Protein AF-A0A964KC75-F1 (afdb_monomer_lite)

Structure (mmCIF, N/CA/C/O backbone):
data_AF-A0A964KC75-F1
#
_entry.id   AF-A0A964KC75-F1
#
loop_
_atom_site.group_PDB
_atom_site.id
_atom_site.type_symbol
_atom_site.label_atom_id
_atom_site.label_alt_id
_atom_site.label_comp_id
_atom_site.label_asym_id
_atom_site.label_entity_id
_atom_site.label_seq_id
_atom_site.pdbx_PDB_ins_code
_atom_site.Cartn_x
_atom_site.Cartn_y
_atom_site.Cartn_z
_atom_sit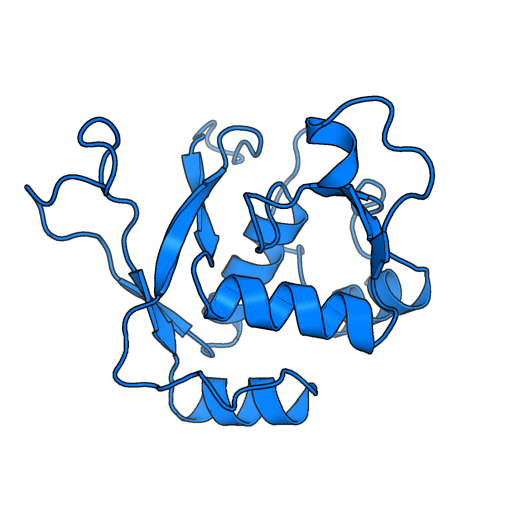e.occupancy
_atom_site.B_iso_or_equiv
_atom_site.auth_seq_id
_atom_site.auth_comp_id
_atom_site.auth_asym_id
_atom_site.auth_atom_id
_atom_site.pdbx_PDB_model_num
ATOM 1 N N . MET A 1 1 ? -3.021 -12.957 14.953 1.00 51.22 1 MET A N 1
ATOM 2 C CA . MET A 1 1 ? -1.797 -12.389 15.566 1.00 51.22 1 MET A CA 1
ATOM 3 C C . MET A 1 1 ? -1.909 -10.875 15.475 1.00 51.22 1 MET A C 1
ATOM 5 O O . MET A 1 1 ? -2.374 -10.399 14.449 1.00 51.22 1 MET A O 1
ATOM 9 N N . ALA A 1 2 ? -1.600 -10.139 16.543 1.00 60.97 2 ALA A N 1
ATOM 10 C CA . ALA A 1 2 ? -1.796 -8.687 16.583 1.00 60.97 2 ALA A CA 1
ATOM 11 C C . ALA A 1 2 ? -0.687 -7.943 15.815 1.00 60.97 2 ALA A C 1
ATOM 13 O O . ALA A 1 2 ? 0.457 -8.395 15.800 1.00 60.97 2 ALA A O 1
ATOM 14 N N . LEU A 1 3 ? -1.025 -6.804 15.196 1.00 73.75 3 LEU A N 1
ATOM 15 C CA . LEU A 1 3 ? -0.033 -5.877 14.638 1.00 73.75 3 LEU A CA 1
ATOM 16 C C . LEU A 1 3 ? 0.963 -5.413 15.714 1.00 73.75 3 LEU A C 1
ATOM 18 O O . LEU A 1 3 ? 0.570 -5.330 16.884 1.00 73.75 3 LEU A O 1
ATOM 22 N N . PRO A 1 4 ? 2.189 -5.003 15.333 1.00 74.44 4 PRO A N 1
ATOM 23 C CA . PRO A 1 4 ? 3.122 -4.386 16.269 1.00 74.44 4 PRO A CA 1
ATOM 24 C C . PRO A 1 4 ? 2.473 -3.225 17.052 1.00 74.44 4 PRO A C 1
ATOM 26 O O . PRO A 1 4 ? 1.631 -2.508 16.494 1.00 74.44 4 PRO A O 1
ATOM 29 N N . PRO A 1 5 ? 2.839 -3.010 18.331 1.00 68.44 5 PRO A N 1
ATOM 30 C CA . PRO A 1 5 ? 2.267 -1.946 19.163 1.00 68.44 5 PRO A CA 1
ATOM 31 C C . PRO A 1 5 ? 2.379 -0.557 18.526 1.00 68.44 5 PRO A C 1
ATOM 33 O O . PRO A 1 5 ? 1.450 0.239 18.636 1.00 68.44 5 PRO A O 1
ATOM 36 N N . ASP A 1 6 ? 3.455 -0.319 17.775 1.00 69.38 6 ASP A N 1
ATOM 37 C CA . ASP A 1 6 ? 3.761 0.978 17.164 1.00 69.38 6 ASP A CA 1
ATOM 38 C C . ASP A 1 6 ? 3.024 1.215 15.833 1.00 69.38 6 ASP A C 1
ATOM 40 O O . ASP A 1 6 ? 3.073 2.307 15.266 1.00 69.38 6 ASP A O 1
ATOM 44 N N . PHE A 1 7 ? 2.270 0.225 15.337 1.00 77.62 7 PHE A N 1
ATOM 45 C CA . PHE A 1 7 ? 1.371 0.381 14.187 1.00 77.62 7 PHE A CA 1
ATOM 46 C C . PHE A 1 7 ? 0.065 1.047 14.637 1.00 77.62 7 PHE A C 1
ATOM 48 O O . PHE A 1 7 ? -1.018 0.458 14.611 1.00 77.62 7 PHE A O 1
ATOM 55 N N . THR A 1 8 ? 0.178 2.290 15.088 1.00 81.06 8 THR A N 1
ATOM 56 C CA . THR A 1 8 ? -0.957 3.130 15.500 1.00 81.06 8 THR A CA 1
ATOM 57 C C . THR A 1 8 ? -1.087 4.358 14.622 1.00 81.06 8 THR A C 1
ATOM 59 O O . THR A 1 8 ? -2.200 4.783 14.329 1.00 81.06 8 THR A O 1
ATOM 62 N N . THR A 1 9 ? 0.026 4.905 14.140 1.00 85.25 9 THR A N 1
ATOM 63 C CA . THR A 1 9 ? 0.036 6.064 13.250 1.00 85.25 9 THR A CA 1
ATOM 64 C C . THR A 1 9 ? 0.949 5.817 12.063 1.00 85.25 9 THR A C 1
ATOM 66 O O . THR A 1 9 ? 1.913 5.055 12.128 1.00 85.25 9 THR A O 1
ATOM 69 N N . PHE A 1 10 ? 0.637 6.457 10.943 1.00 85.88 10 PHE A N 1
ATOM 70 C CA . PHE A 1 10 ? 1.509 6.476 9.784 1.00 85.88 10 PHE A CA 1
ATOM 71 C C . PHE A 1 10 ? 1.394 7.785 9.040 1.00 85.88 10 PHE A C 1
ATOM 73 O O . PHE A 1 10 ? 0.363 8.450 9.022 1.00 85.88 10 PHE A O 1
ATOM 80 N N . ARG A 1 11 ? 2.482 8.139 8.374 1.00 86.62 11 ARG A N 1
ATOM 81 C CA . ARG A 1 11 ? 2.509 9.281 7.474 1.00 86.62 11 ARG A CA 1
ATOM 82 C C . ARG A 1 11 ? 2.045 8.874 6.083 1.00 86.62 11 ARG A C 1
ATOM 84 O O . ARG A 1 11 ? 2.156 7.720 5.674 1.00 86.62 11 ARG A O 1
ATOM 91 N N . THR A 1 12 ? 1.643 9.865 5.314 1.00 86.75 12 THR A N 1
ATOM 92 C CA . THR A 1 12 ? 1.457 9.762 3.874 1.00 86.75 12 THR A CA 1
ATOM 93 C C . THR A 1 12 ? 2.600 10.482 3.169 1.00 86.75 12 THR A C 1
ATOM 95 O O . THR A 1 12 ? 2.981 11.602 3.523 1.00 86.75 12 THR A O 1
ATOM 98 N N . CYS A 1 13 ? 3.183 9.833 2.166 1.00 84.25 13 CYS A N 1
ATOM 99 C CA . CYS A 1 13 ? 4.055 10.503 1.214 1.00 84.25 13 CYS A CA 1
ATOM 100 C C . CYS A 1 13 ? 3.154 11.034 0.098 1.00 84.25 13 CYS A C 1
ATOM 102 O O . CYS A 1 13 ? 2.679 10.288 -0.757 1.00 84.25 13 CYS A O 1
ATOM 104 N N . TYR A 1 14 ? 2.835 12.326 0.156 1.00 84.12 14 TYR A N 1
ATOM 105 C CA . TYR A 1 14 ? 1.772 12.937 -0.648 1.00 84.12 14 TYR A CA 1
ATOM 106 C C . TYR A 1 14 ? 0.404 12.289 -0.387 1.00 84.12 14 TYR A C 1
ATOM 108 O O . TYR A 1 14 ? -0.253 12.630 0.590 1.00 84.12 14 TYR A O 1
ATOM 116 N N . GLN A 1 15 ? -0.018 11.372 -1.257 1.00 87.69 15 GLN A N 1
ATOM 117 C CA . GLN A 1 15 ? -1.349 10.762 -1.259 1.00 87.69 15 GLN A CA 1
ATOM 118 C C . GLN A 1 15 ? -1.343 9.254 -0.985 1.00 87.69 15 GLN A C 1
ATOM 120 O O . GLN A 1 15 ? -2.397 8.639 -1.077 1.00 87.69 15 GLN A O 1
ATOM 125 N N . HIS A 1 16 ? -0.189 8.652 -0.680 1.00 91.31 16 HIS A N 1
ATOM 126 C CA . HIS A 1 16 ? -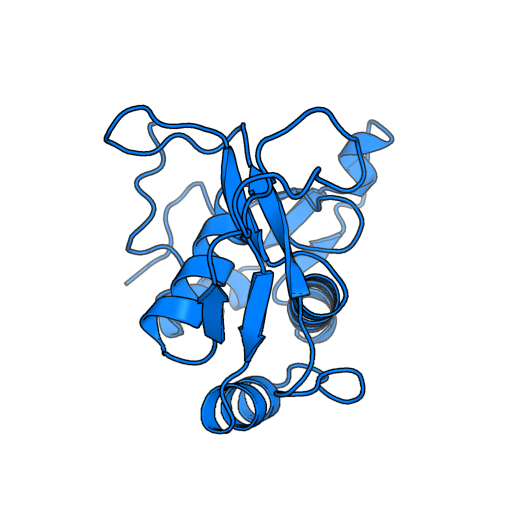0.060 7.212 -0.430 1.00 91.31 16 HIS A CA 1
ATOM 127 C C . HIS A 1 16 ? 0.584 6.918 0.934 1.00 91.31 16 HIS A C 1
ATOM 129 O O . HIS A 1 16 ? 1.314 7.776 1.445 1.00 91.31 16 HIS A O 1
ATOM 135 N N . PRO A 1 17 ? 0.350 5.736 1.542 1.00 92.06 17 PRO A N 1
ATOM 136 C CA . PRO A 1 17 ? 0.905 5.393 2.846 1.00 92.06 17 PRO A CA 1
ATOM 137 C C . PRO A 1 17 ? 2.431 5.301 2.777 1.00 92.06 17 PRO A C 1
ATOM 139 O O . PRO A 1 17 ? 2.987 4.803 1.803 1.00 92.06 17 PRO A O 1
ATOM 142 N N . ALA A 1 18 ? 3.106 5.765 3.821 1.00 90.31 18 ALA A N 1
ATOM 143 C CA . ALA A 1 18 ? 4.550 5.671 3.987 1.00 90.31 18 ALA A CA 1
ATOM 144 C C . ALA A 1 18 ? 4.877 5.295 5.444 1.00 90.31 18 ALA A C 1
ATOM 146 O O . ALA A 1 18 ? 3.990 4.997 6.247 1.00 90.31 18 ALA A O 1
ATOM 147 N N . GLY A 1 19 ? 6.157 5.273 5.795 1.00 87.81 19 GLY A N 1
ATOM 148 C CA . GLY A 1 19 ? 6.649 4.734 7.058 1.00 87.81 19 GLY A CA 1
ATOM 149 C C . GLY A 1 19 ? 6.478 3.216 7.123 1.00 87.81 19 GLY A C 1
ATOM 150 O O . GLY A 1 19 ? 6.321 2.545 6.100 1.00 87.81 19 GLY A O 1
ATOM 151 N N . ALA A 1 20 ? 6.473 2.675 8.342 1.00 87.75 20 ALA A N 1
ATOM 152 C CA . ALA A 1 20 ? 6.359 1.235 8.571 1.00 87.75 20 ALA A CA 1
ATOM 153 C C . ALA A 1 20 ? 5.085 0.637 7.948 1.00 87.75 20 ALA A C 1
ATOM 155 O O . ALA A 1 20 ? 5.154 -0.420 7.328 1.00 87.75 20 ALA A O 1
ATOM 156 N N . ILE A 1 21 ? 3.950 1.342 8.024 1.00 90.62 21 ILE A N 1
ATOM 157 C CA . ILE A 1 21 ? 2.680 0.889 7.435 1.00 90.62 21 ILE A CA 1
ATOM 158 C C . ILE A 1 21 ? 2.736 0.895 5.904 1.00 90.62 21 ILE A C 1
ATOM 160 O O . ILE A 1 21 ? 2.294 -0.067 5.281 1.00 90.62 21 ILE A O 1
ATOM 164 N N . GLY A 1 22 ? 3.307 1.931 5.278 1.00 92.19 22 GLY A N 1
ATOM 165 C CA . GLY A 1 22 ? 3.472 1.955 3.819 1.00 92.19 22 GLY A CA 1
ATOM 166 C C . GLY A 1 22 ? 4.347 0.813 3.310 1.00 92.19 22 GLY A C 1
ATOM 167 O O . GLY A 1 22 ? 3.967 0.108 2.374 1.00 92.19 22 GLY A O 1
ATOM 168 N N . VAL A 1 23 ? 5.478 0.569 3.974 1.00 91.62 23 VAL A N 1
ATOM 169 C CA . VAL A 1 23 ? 6.357 -0.568 3.668 1.00 91.62 23 VAL A CA 1
ATOM 170 C C . VAL A 1 23 ? 5.633 -1.900 3.891 1.00 91.62 23 VAL A C 1
ATOM 172 O O . VAL A 1 23 ? 5.698 -2.780 3.037 1.00 91.62 23 VAL A O 1
ATOM 175 N N . ALA A 1 24 ? 4.906 -2.047 4.999 1.00 92.31 24 ALA A N 1
ATOM 176 C CA . ALA A 1 24 ? 4.173 -3.265 5.328 1.00 92.31 24 ALA A CA 1
ATOM 177 C C . ALA A 1 24 ? 3.069 -3.591 4.313 1.00 92.31 24 ALA A C 1
ATOM 179 O O . ALA A 1 24 ? 2.969 -4.735 3.882 1.00 92.31 24 ALA A O 1
ATOM 180 N N . LEU A 1 25 ? 2.276 -2.599 3.896 1.00 94.88 25 LEU A N 1
ATOM 181 C CA . LEU A 1 25 ? 1.261 -2.774 2.852 1.00 94.88 25 LEU A CA 1
ATOM 182 C C . LEU A 1 25 ? 1.893 -3.166 1.518 1.00 94.88 25 LEU A C 1
ATOM 184 O O . LEU A 1 25 ? 1.369 -4.016 0.811 1.00 94.88 25 LEU A O 1
ATOM 188 N N . SER A 1 26 ? 3.039 -2.574 1.190 1.00 94.50 26 SER A N 1
ATOM 189 C CA . SER A 1 26 ? 3.749 -2.885 -0.053 1.00 94.50 26 SER A CA 1
ATOM 190 C C . SER A 1 26 ? 4.281 -4.311 -0.061 1.00 94.50 26 SER A C 1
ATOM 192 O O . SER A 1 26 ? 4.173 -4.996 -1.070 1.00 94.50 26 SER A O 1
ATOM 194 N N . ARG A 1 27 ? 4.808 -4.778 1.075 1.00 92.25 27 ARG A N 1
ATOM 195 C CA . ARG A 1 27 ? 5.219 -6.175 1.248 1.00 92.25 27 ARG A CA 1
ATOM 196 C C . ARG A 1 27 ? 4.038 -7.120 1.185 1.00 92.25 27 ARG A C 1
ATOM 198 O O . ARG A 1 27 ? 4.120 -8.090 0.461 1.00 92.25 27 ARG A O 1
ATOM 205 N N . TRP A 1 28 ? 2.927 -6.791 1.837 1.00 94.69 28 TRP A N 1
ATOM 206 C CA . TRP A 1 28 ? 1.703 -7.583 1.737 1.00 94.69 28 TRP A CA 1
ATOM 207 C C . TRP A 1 28 ? 1.243 -7.770 0.285 1.00 94.69 28 TRP A C 1
ATOM 209 O O . TRP A 1 28 ? 0.905 -8.886 -0.089 1.00 94.69 28 TRP A O 1
ATOM 219 N N . LEU A 1 29 ? 1.300 -6.729 -0.557 1.00 95.94 29 LEU A N 1
ATOM 220 C CA . LEU A 1 29 ? 0.993 -6.876 -1.986 1.00 95.94 29 LEU A CA 1
ATOM 221 C C . LEU A 1 29 ? 1.922 -7.871 -2.698 1.00 95.94 29 LEU A C 1
ATOM 223 O O . LEU A 1 29 ? 1.471 -8.571 -3.597 1.00 95.94 29 LEU A O 1
ATOM 227 N N . ILE A 1 30 ? 3.207 -7.897 -2.338 1.00 95.19 30 ILE A N 1
ATOM 228 C CA . ILE A 1 30 ? 4.205 -8.796 -2.935 1.00 95.19 30 ILE A CA 1
ATOM 229 C C . ILE A 1 30 ? 4.021 -10.220 -2.403 1.00 95.19 30 ILE A C 1
ATOM 231 O O . ILE A 1 30 ? 3.921 -11.156 -3.187 1.00 95.19 30 ILE A O 1
ATOM 235 N N . ASP A 1 31 ? 3.941 -10.371 -1.082 1.00 93.38 31 ASP A N 1
ATOM 236 C CA . ASP A 1 31 ? 3.840 -11.651 -0.376 1.00 93.38 31 ASP A CA 1
ATOM 237 C C . ASP A 1 31 ? 2.526 -12.379 -0.709 1.00 93.38 31 ASP A C 1
ATOM 239 O O . ASP A 1 31 ? 2.491 -13.605 -0.731 1.00 93.38 31 ASP A O 1
ATOM 243 N N . ALA A 1 32 ? 1.449 -11.634 -0.988 1.00 95.00 32 ALA A N 1
ATOM 244 C CA . ALA A 1 32 ? 0.171 -12.175 -1.457 1.00 95.00 32 ALA A CA 1
ATOM 245 C C . ALA A 1 32 ? 0.098 -12.345 -2.989 1.00 95.00 32 ALA A C 1
ATOM 247 O O . ALA A 1 32 ? -0.963 -12.670 -3.511 1.00 95.00 32 ALA A O 1
ATOM 248 N N . GLU A 1 33 ? 1.188 -12.078 -3.718 1.00 96.31 33 GLU A N 1
ATOM 249 C CA . GLU A 1 33 ? 1.268 -12.137 -5.188 1.00 96.31 33 GLU A CA 1
ATOM 250 C C . GLU A 1 33 ? 0.271 -11.215 -5.919 1.00 96.31 33 GLU A C 1
ATOM 252 O O . GLU A 1 33 ? -0.062 -11.404 -7.093 1.00 96.31 33 GLU A O 1
ATOM 257 N N . TYR A 1 34 ? -0.193 -10.157 -5.251 1.00 97.62 34 TYR A N 1
ATOM 258 C CA . TYR A 1 34 ? -1.079 -9.159 -5.853 1.00 97.62 34 TYR A CA 1
ATOM 259 C C . TYR A 1 34 ? -0.313 -8.186 -6.751 1.00 97.62 34 TYR A C 1
ATOM 261 O O . TYR A 1 34 ? -0.880 -7.586 -7.669 1.00 97.62 34 TYR A O 1
ATOM 269 N N . ALA A 1 35 ? 0.979 -8.003 -6.484 1.00 97.12 35 ALA A N 1
ATOM 270 C CA . ALA A 1 35 ? 1.855 -7.173 -7.287 1.00 97.12 35 ALA A CA 1
ATOM 271 C C . ALA A 1 35 ? 3.294 -7.693 -7.304 1.00 97.12 35 ALA A C 1
ATOM 273 O O . ALA A 1 35 ? 3.774 -8.286 -6.343 1.00 97.12 35 ALA A O 1
ATOM 274 N N . HIS A 1 36 ? 4.025 -7.353 -8.361 1.00 96.00 36 HIS A N 1
ATOM 275 C CA . HIS A 1 36 ? 5.473 -7.528 -8.433 1.00 96.00 36 HIS A CA 1
ATOM 276 C C . HIS A 1 36 ? 6.168 -6.173 -8.363 1.00 96.00 36 HIS A C 1
ATOM 278 O O . HIS A 1 36 ? 5.776 -5.242 -9.069 1.00 96.00 36 HIS A O 1
ATOM 284 N N . LEU A 1 37 ? 7.226 -6.069 -7.556 1.00 93.62 37 LEU A N 1
ATOM 285 C CA . LEU A 1 37 ? 8.164 -4.953 -7.635 1.00 93.62 37 LEU A CA 1
ATOM 286 C C . LEU A 1 37 ? 9.205 -5.261 -8.715 1.00 93.62 37 LEU A C 1
ATOM 288 O O . LEU A 1 37 ? 10.080 -6.102 -8.525 1.00 93.62 37 LEU A O 1
ATOM 292 N N . LEU A 1 38 ? 9.107 -4.572 -9.846 1.00 91.19 38 LEU A N 1
ATOM 293 C CA . LEU A 1 38 ? 10.094 -4.640 -10.914 1.00 91.19 38 LEU A CA 1
ATOM 294 C C . LEU A 1 38 ? 11.218 -3.643 -10.621 1.00 91.19 38 LEU A C 1
ATOM 296 O O . LEU A 1 38 ? 10.909 -2.469 -10.381 1.00 91.19 38 LEU A O 1
ATOM 300 N N . PRO A 1 39 ? 12.496 -4.060 -10.655 1.00 84.00 39 PRO A N 1
ATOM 301 C CA . PRO A 1 39 ? 13.615 -3.153 -10.437 1.00 84.00 39 PRO A CA 1
ATOM 302 C C . PRO A 1 39 ? 13.611 -2.050 -11.495 1.00 84.00 39 PRO A C 1
ATOM 304 O O . PRO A 1 39 ? 13.135 -2.243 -12.618 1.00 84.00 39 PRO A O 1
ATOM 307 N N . ALA A 1 40 ? 14.139 -0.879 -11.149 1.00 79.06 40 ALA A N 1
ATOM 308 C CA . ALA A 1 40 ? 14.342 0.135 -12.166 1.00 79.06 40 ALA A CA 1
ATOM 309 C C . ALA A 1 40 ? 15.400 -0.330 -13.161 1.00 79.06 40 ALA A C 1
ATOM 311 O O . ALA A 1 40 ? 16.374 -0.987 -12.788 1.00 79.06 40 ALA A O 1
ATOM 312 N N . GLN A 1 41 ? 15.221 0.045 -14.426 1.00 68.56 41 GLN A N 1
ATOM 313 C CA . GLN A 1 41 ? 16.261 -0.200 -15.408 1.00 68.56 41 GLN A CA 1
ATOM 314 C C . GLN A 1 41 ? 17.505 0.628 -15.048 1.00 68.56 41 GLN A C 1
ATOM 316 O O . GLN A 1 41 ? 17.370 1.814 -14.710 1.00 68.56 41 GLN A O 1
ATOM 321 N N . PRO A 1 42 ? 18.708 0.032 -15.112 1.00 60.47 42 PRO A N 1
ATOM 322 C CA . PRO A 1 42 ? 19.956 0.758 -14.917 1.00 60.47 42 PRO A CA 1
ATOM 323 C C . PRO A 1 42 ? 20.002 2.021 -15.786 1.00 60.47 42 PRO A C 1
ATOM 325 O O . PRO A 1 42 ? 19.639 1.980 -16.958 1.00 60.47 42 PRO A O 1
ATOM 328 N N . GLY A 1 43 ? 20.420 3.149 -15.208 1.00 58.88 43 GLY A N 1
ATOM 329 C CA . GLY A 1 43 ? 20.502 4.428 -15.923 1.00 58.88 43 GLY A CA 1
ATOM 330 C C . GLY A 1 43 ? 19.188 5.209 -16.035 1.00 58.88 43 GLY A C 1
ATOM 331 O O . GLY A 1 43 ? 19.200 6.302 -16.591 1.00 58.88 43 GLY A O 1
ATOM 332 N N . THR A 1 44 ? 18.075 4.711 -15.481 1.00 57.56 44 THR A N 1
ATOM 333 C CA . THR A 1 44 ? 16.832 5.495 -15.393 1.00 57.56 44 THR A CA 1
ATOM 334 C C . THR A 1 44 ? 16.924 6.451 -14.197 1.00 57.56 44 THR A C 1
ATOM 336 O O . THR A 1 44 ? 16.984 5.970 -13.059 1.00 57.56 44 THR A O 1
ATOM 339 N N . PRO A 1 45 ? 16.930 7.781 -14.398 1.00 52.16 45 PRO A N 1
ATOM 340 C CA . PRO A 1 45 ? 16.824 8.717 -13.288 1.00 52.16 45 PRO A CA 1
ATOM 341 C C . PRO A 1 45 ? 15.442 8.574 -12.639 1.00 52.16 45 PRO A C 1
ATOM 343 O O . PRO A 1 45 ? 14.443 8.357 -13.332 1.00 52.16 45 PRO A O 1
ATOM 346 N N . ASP A 1 46 ? 15.350 8.718 -11.315 1.00 57.34 46 ASP A N 1
ATOM 347 C CA . ASP A 1 46 ? 14.045 8.975 -10.711 1.00 57.34 46 ASP A CA 1
ATOM 348 C C . ASP A 1 46 ? 13.512 10.341 -11.186 1.00 57.34 46 ASP A C 1
ATOM 350 O O . ASP A 1 46 ? 14.244 11.157 -11.749 1.00 57.34 46 ASP A O 1
ATOM 354 N N . ALA A 1 47 ? 12.231 10.634 -10.951 1.00 49.94 47 ALA A N 1
ATOM 355 C CA . ALA A 1 47 ? 11.622 11.910 -11.354 1.00 49.94 47 ALA A CA 1
ATOM 356 C C . ALA A 1 47 ? 12.303 13.161 -10.743 1.00 49.94 47 ALA A C 1
ATOM 358 O O . ALA A 1 47 ? 11.918 14.284 -11.061 1.00 49.94 47 ALA A O 1
ATOM 359 N N . ARG A 1 48 ? 13.278 12.977 -9.841 1.00 52.69 48 ARG A N 1
ATOM 360 C CA . ARG A 1 48 ? 14.064 14.022 -9.180 1.00 52.69 48 ARG A CA 1
ATOM 361 C C . ARG A 1 48 ? 15.562 13.968 -9.518 1.00 52.69 48 ARG A C 1
ATOM 363 O O . ARG A 1 48 ? 16.312 14.765 -8.967 1.00 52.69 48 ARG A O 1
ATOM 370 N N . GLY A 1 49 ? 15.988 13.078 -10.419 1.00 47.59 49 GLY A N 1
ATOM 371 C CA . GLY A 1 49 ? 17.351 12.976 -10.946 1.00 47.59 49 GLY A CA 1
ATOM 372 C C . GLY A 1 49 ? 18.453 12.637 -9.933 1.00 47.59 49 GLY A C 1
ATOM 373 O O . GLY A 1 49 ? 19.622 12.719 -10.296 1.00 47.59 49 GLY A O 1
ATOM 374 N N . ALA A 1 50 ? 18.125 12.285 -8.684 1.00 47.50 50 ALA A N 1
ATOM 375 C CA . ALA A 1 50 ? 19.097 12.277 -7.579 1.00 47.50 50 ALA A CA 1
ATOM 376 C C . ALA A 1 50 ? 19.088 11.004 -6.717 1.00 47.50 50 ALA A C 1
ATOM 378 O O . ALA A 1 50 ? 19.947 10.843 -5.851 1.00 47.50 50 ALA A O 1
ATOM 379 N N . ILE A 1 51 ? 18.133 10.095 -6.927 1.00 53.84 51 ILE A N 1
ATOM 380 C CA . ILE A 1 51 ? 18.003 8.857 -6.147 1.00 53.84 51 ILE A CA 1
ATOM 381 C C . ILE A 1 51 ? 17.982 7.673 -7.122 1.00 53.84 51 ILE A C 1
ATOM 383 O O . ILE A 1 51 ? 17.318 7.776 -8.157 1.00 53.84 51 ILE A O 1
ATOM 387 N N . PRO A 1 52 ? 18.675 6.548 -6.839 1.00 56.94 52 PRO A N 1
ATOM 388 C CA . PRO A 1 52 ? 18.534 5.346 -7.653 1.00 56.94 52 PRO A CA 1
ATOM 389 C C . PRO A 1 52 ? 17.054 4.985 -7.772 1.00 56.94 52 PRO A C 1
ATOM 391 O O . PRO A 1 52 ? 16.346 4.879 -6.767 1.00 56.94 52 PRO A O 1
ATOM 394 N N . ALA A 1 53 ? 16.577 4.839 -9.008 1.00 65.19 53 ALA A N 1
ATOM 395 C CA . ALA A 1 53 ? 15.185 4.526 -9.260 1.00 65.19 53 ALA A CA 1
ATOM 396 C C . ALA A 1 53 ? 14.819 3.212 -8.541 1.00 65.19 53 ALA A C 1
ATOM 398 O O . ALA A 1 53 ? 15.459 2.175 -8.700 1.00 65.19 53 ALA A O 1
ATOM 399 N N . LEU A 1 54 ? 13.795 3.275 -7.690 1.00 80.12 54 LEU A N 1
ATOM 400 C CA . LEU A 1 54 ? 13.430 2.194 -6.760 1.00 80.12 54 LEU A CA 1
ATOM 401 C C . LEU A 1 54 ? 12.619 1.080 -7.425 1.00 80.12 54 LEU A 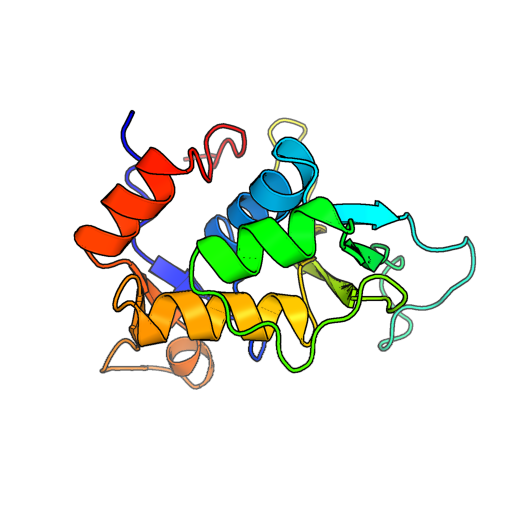C 1
ATOM 403 O O . LEU A 1 54 ? 12.265 0.096 -6.779 1.00 80.12 54 LEU A O 1
ATOM 407 N N . GLY A 1 55 ? 12.300 1.265 -8.704 1.00 88.50 55 GLY A N 1
ATOM 408 C CA . GLY A 1 55 ? 11.479 0.364 -9.486 1.00 88.50 55 GLY A CA 1
ATOM 409 C C . GLY A 1 55 ? 10.018 0.777 -9.575 1.00 88.50 55 GLY A C 1
ATOM 410 O O . GLY A 1 55 ? 9.600 1.867 -9.174 1.00 88.50 55 GLY A O 1
ATOM 411 N N . THR A 1 56 ? 9.230 -0.122 -10.150 1.00 92.56 56 THR A N 1
ATOM 412 C CA . THR A 1 56 ? 7.790 0.056 -10.330 1.00 92.56 56 THR A CA 1
ATOM 413 C C . THR A 1 56 ? 7.060 -1.194 -9.884 1.00 92.56 56 THR A C 1
ATOM 415 O O . THR A 1 56 ? 7.490 -2.308 -10.160 1.00 92.56 56 THR A O 1
ATOM 418 N N . TYR A 1 57 ? 5.935 -1.011 -9.212 1.00 95.06 57 TYR A N 1
ATOM 419 C CA . TYR A 1 57 ? 4.992 -2.080 -8.950 1.00 95.06 57 TYR A CA 1
ATOM 420 C C . TYR A 1 57 ? 4.153 -2.333 -10.203 1.00 95.06 57 TYR A C 1
ATOM 422 O O . TYR A 1 57 ? 3.744 -1.383 -10.880 1.00 95.06 57 TYR A O 1
ATOM 430 N N . ARG A 1 58 ? 3.862 -3.602 -10.488 1.00 96.56 58 ARG A N 1
ATOM 431 C CA . ARG A 1 58 ? 2.840 -4.026 -11.452 1.00 96.56 58 ARG A CA 1
ATOM 432 C C . ARG A 1 58 ? 1.859 -4.959 -10.775 1.00 96.56 58 ARG A C 1
ATOM 434 O O . ARG A 1 58 ? 2.289 -5.874 -10.083 1.00 96.56 58 ARG A O 1
ATOM 441 N N . LEU A 1 59 ? 0.568 -4.710 -10.969 1.00 97.81 59 LEU A N 1
ATOM 442 C CA . LEU A 1 59 ? -0.481 -5.587 -10.458 1.00 97.81 59 LEU A CA 1
ATOM 443 C C . LEU A 1 59 ? -0.538 -6.871 -11.285 1.00 97.81 59 LEU A C 1
ATOM 445 O O . LEU A 1 59 ? -0.388 -6.829 -12.506 1.00 97.81 59 LEU A O 1
ATOM 449 N N . THR A 1 60 ? -0.800 -7.989 -10.620 1.00 97.88 60 THR A N 1
ATOM 450 C CA . THR A 1 60 ? -1.205 -9.228 -11.289 1.00 97.88 60 THR A CA 1
ATOM 451 C C . THR A 1 60 ? -2.710 -9.178 -11.593 1.00 97.88 60 THR A C 1
ATOM 453 O O . THR A 1 60 ? -3.436 -8.406 -10.955 1.00 97.88 60 THR A O 1
ATOM 456 N N . PRO A 1 61 ? -3.221 -9.980 -12.548 1.00 96.88 61 PRO A N 1
ATOM 457 C CA . PRO A 1 61 ? -4.665 -10.123 -12.756 1.00 96.88 61 PRO A CA 1
ATOM 458 C C . PRO A 1 61 ? -5.406 -10.509 -11.470 1.00 96.88 61 PRO A C 1
ATOM 460 O O . PRO A 1 61 ? -6.309 -9.788 -11.048 1.00 96.88 61 PRO A O 1
ATOM 463 N N . GLY A 1 62 ? -4.934 -11.556 -10.781 1.00 97.56 62 GLY A N 1
ATOM 464 C CA . GLY A 1 62 ? -5.502 -11.984 -9.499 1.00 97.56 62 GLY A CA 1
ATOM 465 C C . GLY A 1 62 ? -5.376 -10.924 -8.402 1.00 97.56 62 GLY A C 1
ATOM 466 O O . GLY A 1 62 ? -6.276 -10.771 -7.583 1.00 97.56 62 GLY A O 1
ATOM 467 N N . GLY A 1 63 ? -4.310 -10.121 -8.415 1.00 97.44 63 GLY A N 1
ATOM 468 C CA . GLY A 1 63 ? -4.129 -9.011 -7.487 1.00 97.44 63 GLY A CA 1
ATOM 469 C C . GLY A 1 63 ? -5.151 -7.895 -7.655 1.00 97.44 63 GLY A C 1
ATOM 470 O O . GLY A 1 63 ? -5.649 -7.368 -6.663 1.00 97.44 63 GLY A O 1
ATOM 471 N N . LEU A 1 64 ? -5.495 -7.538 -8.895 1.00 97.44 64 LEU A N 1
ATOM 472 C CA . LEU A 1 64 ? -6.528 -6.535 -9.163 1.00 97.44 64 LEU A CA 1
ATOM 473 C C . LEU A 1 64 ? -7.902 -7.009 -8.662 1.00 97.44 64 LEU A C 1
ATOM 475 O O . LEU A 1 64 ? -8.607 -6.250 -7.994 1.00 97.44 64 LEU A O 1
ATOM 479 N N . GLU A 1 65 ? -8.250 -8.269 -8.930 1.00 97.56 65 GLU A N 1
ATOM 480 C CA . GLU A 1 65 ? -9.488 -8.895 -8.450 1.00 97.56 65 GLU A CA 1
ATOM 481 C C . GLU A 1 65 ? -9.530 -8.963 -6.917 1.00 97.56 65 GLU A C 1
ATOM 483 O O . GLU A 1 65 ? -10.507 -8.535 -6.298 1.00 97.56 65 GLU A O 1
ATOM 488 N N . ALA A 1 66 ? -8.446 -9.416 -6.284 1.00 97.50 66 ALA A N 1
ATOM 489 C CA . ALA A 1 66 ? -8.357 -9.531 -4.833 1.00 97.50 66 ALA A CA 1
ATOM 490 C C . ALA A 1 66 ? -8.417 -8.166 -4.126 1.00 97.50 66 ALA A C 1
ATOM 492 O O . ALA A 1 66 ? -9.100 -8.016 -3.110 1.00 97.50 66 ALA A O 1
ATOM 493 N N . LEU A 1 67 ? -7.757 -7.139 -4.674 1.00 97.50 67 LEU A N 1
ATOM 494 C CA . LEU A 1 67 ? -7.856 -5.771 -4.161 1.00 97.50 67 LEU A CA 1
ATOM 495 C C . LEU A 1 67 ? -9.294 -5.254 -4.237 1.00 97.50 67 LEU A C 1
ATOM 497 O O . LEU A 1 67 ? -9.792 -4.689 -3.259 1.00 97.50 67 LEU A O 1
ATOM 501 N N . SER A 1 68 ? -9.981 -5.495 -5.355 1.00 97.38 68 SER A N 1
ATOM 502 C CA . SER A 1 68 ? -11.393 -5.143 -5.494 1.00 97.38 68 SER A CA 1
ATOM 503 C C . SER A 1 68 ? -12.265 -5.881 -4.472 1.00 97.38 68 SER A C 1
ATOM 505 O O . SER A 1 68 ? -13.076 -5.242 -3.801 1.00 97.38 68 SER A O 1
ATOM 507 N N . ALA A 1 69 ? -12.032 -7.179 -4.248 1.00 97.12 69 ALA A N 1
ATOM 508 C CA . ALA A 1 69 ? -12.737 -7.974 -3.237 1.00 97.12 69 ALA A CA 1
ATOM 509 C C . ALA A 1 69 ? -12.485 -7.489 -1.795 1.00 97.12 69 ALA A C 1
ATOM 511 O O . ALA A 1 69 ? -13.335 -7.637 -0.918 1.00 97.12 69 ALA A O 1
ATOM 512 N N . HIS A 1 70 ? -11.336 -6.862 -1.530 1.00 95.44 70 HIS A N 1
ATOM 513 C CA . HIS A 1 70 ? -11.061 -6.190 -0.257 1.00 95.44 70 HIS A CA 1
ATOM 514 C C . HIS A 1 70 ? -11.738 -4.817 -0.114 1.00 95.44 70 HIS A C 1
ATOM 516 O O . HIS A 1 70 ? -11.647 -4.209 0.957 1.00 95.44 70 HIS A O 1
ATOM 522 N N . GLY A 1 71 ? -12.416 -4.334 -1.157 1.00 96.88 71 GLY A N 1
ATOM 523 C CA . GLY A 1 71 ? -13.075 -3.031 -1.196 1.00 96.88 71 GLY A CA 1
ATOM 524 C C . GLY A 1 71 ? -12.162 -1.886 -1.637 1.00 96.88 71 GLY A C 1
ATOM 525 O O . GLY A 1 71 ? -12.483 -0.723 -1.389 1.00 96.88 71 GLY A O 1
ATOM 526 N N . VAL A 1 72 ? -11.010 -2.176 -2.254 1.00 97.31 72 VAL A N 1
ATOM 527 C CA . VAL A 1 72 ? -10.166 -1.139 -2.862 1.00 97.31 72 VAL A CA 1
ATOM 528 C C . VAL A 1 72 ? -10.823 -0.672 -4.158 1.00 97.31 72 VAL A C 1
ATOM 530 O O . VAL A 1 72 ? -11.111 -1.478 -5.042 1.00 97.31 72 VAL A O 1
ATOM 533 N N . ASP A 1 73 ? -11.025 0.640 -4.300 1.00 96.56 73 ASP A N 1
ATOM 534 C CA . ASP A 1 73 ? -11.477 1.226 -5.564 1.00 96.56 73 ASP A CA 1
ATOM 535 C C . ASP A 1 73 ? -10.387 1.068 -6.633 1.00 96.56 73 ASP A C 1
ATOM 537 O O . ASP A 1 73 ? -9.349 1.740 -6.615 1.00 96.56 73 ASP A O 1
ATOM 541 N N . CYS A 1 74 ? -10.647 0.152 -7.563 1.00 95.81 74 CYS A N 1
ATOM 542 C CA . CYS A 1 74 ? -9.734 -0.228 -8.628 1.00 95.81 74 CYS A CA 1
ATOM 543 C C . CYS A 1 74 ? -10.053 0.442 -9.972 1.00 95.81 74 CYS A C 1
ATOM 545 O O . CYS A 1 74 ? -9.387 0.142 -10.957 1.00 95.81 74 CYS A O 1
ATOM 547 N N . THR A 1 75 ? -11.008 1.378 -10.034 1.00 94.00 75 THR A N 1
ATOM 548 C CA . THR A 1 75 ? -11.507 1.962 -11.298 1.00 94.00 75 THR A CA 1
ATOM 549 C C . THR A 1 75 ? -10.399 2.591 -12.154 1.00 94.00 75 THR A C 1
ATOM 551 O O . THR A 1 75 ? -10.434 2.544 -13.380 1.00 94.00 75 THR A O 1
ATOM 554 N N . ALA A 1 76 ? -9.378 3.165 -11.511 1.00 91.38 76 ALA A N 1
ATOM 555 C CA . ALA A 1 76 ? -8.227 3.781 -12.177 1.00 91.38 76 ALA A CA 1
ATOM 556 C C . ALA A 1 76 ? -6.981 2.872 -12.242 1.00 91.38 76 ALA A C 1
ATOM 558 O O . ALA A 1 76 ? -5.893 3.339 -12.597 1.00 91.38 76 ALA A O 1
ATOM 559 N N . LEU A 1 77 ? -7.096 1.605 -11.835 1.00 95.88 77 LEU A N 1
ATOM 560 C CA . LEU A 1 77 ? -5.998 0.646 -11.779 1.00 95.88 77 LEU A CA 1
ATOM 561 C C . LEU A 1 77 ? -6.055 -0.309 -12.978 1.00 95.88 77 LEU A C 1
ATOM 563 O O . LEU A 1 77 ? -7.126 -0.670 -13.448 1.00 95.88 77 LEU A O 1
ATOM 567 N N . ARG A 1 78 ? -4.888 -0.695 -13.496 1.00 95.12 78 ARG A N 1
ATOM 568 C CA . ARG A 1 78 ? -4.739 -1.587 -14.643 1.00 95.12 78 ARG A CA 1
ATOM 569 C C . ARG A 1 78 ? -3.492 -2.450 -14.464 1.00 95.12 78 ARG A C 1
ATOM 571 O O . ARG A 1 78 ? -2.467 -1.960 -13.992 1.00 95.12 78 ARG A O 1
ATOM 578 N N . ILE A 1 79 ? -3.571 -3.711 -14.879 1.00 94.25 79 ILE A N 1
ATOM 579 C CA . ILE A 1 79 ? -2.468 -4.685 -14.786 1.00 94.25 79 ILE A CA 1
ATOM 580 C C . ILE A 1 79 ? -1.284 -4.352 -15.709 1.00 94.25 79 ILE A C 1
ATOM 582 O O . ILE A 1 79 ? -0.137 -4.665 -15.405 1.00 94.25 79 ILE A O 1
ATOM 586 N N . ASP A 1 80 ? -1.550 -3.675 -16.828 1.00 89.56 80 ASP A N 1
ATOM 587 C CA . ASP A 1 80 ? -0.558 -3.295 -17.840 1.00 89.56 80 ASP A CA 1
ATOM 588 C C . ASP A 1 80 ? 0.265 -2.063 -17.437 1.00 89.56 80 ASP A C 1
ATOM 590 O O . ASP A 1 80 ? 1.285 -1.750 -18.057 1.00 89.56 80 ASP A O 1
ATOM 594 N N . ALA A 1 81 ? -0.152 -1.364 -16.383 1.00 91.12 81 ALA A N 1
ATOM 595 C CA . ALA A 1 81 ? 0.325 -0.031 -16.100 1.00 91.12 81 ALA A CA 1
ATOM 596 C C . ALA A 1 81 ? 1.318 -0.009 -14.919 1.00 91.12 81 ALA A C 1
ATOM 598 O O . ALA A 1 81 ? 1.065 -0.618 -13.879 1.00 91.12 81 ALA A O 1
ATOM 599 N N . PRO A 1 82 ? 2.443 0.723 -15.024 1.00 91.88 82 PRO A N 1
ATOM 600 C CA . PRO A 1 82 ? 3.417 0.799 -13.942 1.00 91.88 82 PRO A CA 1
ATOM 601 C C . PRO A 1 82 ? 2.937 1.725 -12.817 1.00 91.88 82 PRO A C 1
ATOM 603 O O . PRO A 1 82 ? 2.324 2.773 -13.059 1.00 91.88 82 PRO A O 1
ATOM 606 N N . TYR A 1 83 ? 3.271 1.374 -11.576 1.00 93.31 83 TYR A N 1
ATOM 607 C CA . TYR A 1 83 ? 3.045 2.204 -10.393 1.00 93.31 83 TYR A CA 1
ATOM 608 C C . TYR A 1 83 ? 4.377 2.496 -9.708 1.00 93.31 83 TYR A C 1
ATOM 610 O O . TYR A 1 83 ? 5.048 1.593 -9.224 1.00 93.31 83 TYR A O 1
ATOM 618 N N . GLN A 1 84 ? 4.776 3.765 -9.673 1.00 90.88 84 GLN A N 1
ATOM 619 C CA . GLN A 1 84 ? 6.087 4.164 -9.157 1.00 90.88 84 GLN A CA 1
ATOM 620 C C . GLN A 1 84 ? 6.274 3.767 -7.689 1.00 90.88 84 GLN A C 1
ATOM 622 O O . GLN A 1 84 ? 5.400 4.035 -6.858 1.00 90.88 84 GLN A O 1
ATOM 627 N N . ALA A 1 85 ? 7.421 3.162 -7.376 1.00 91.19 85 ALA A N 1
ATOM 628 C CA . ALA A 1 85 ? 7.857 2.988 -6.000 1.00 91.19 85 ALA A CA 1
ATOM 629 C C . ALA A 1 85 ? 8.343 4.328 -5.426 1.00 91.19 85 ALA A C 1
ATOM 631 O O . ALA A 1 85 ? 8.898 5.172 -6.130 1.00 91.19 85 ALA A O 1
ATOM 632 N N . CYS A 1 86 ? 8.136 4.528 -4.131 1.00 89.81 86 CYS A N 1
ATOM 633 C CA . CYS A 1 86 ? 8.682 5.648 -3.377 1.00 89.81 86 CYS A CA 1
ATOM 634 C C . CYS A 1 86 ? 9.595 5.109 -2.269 1.00 89.81 86 CYS A C 1
ATOM 636 O O . CYS A 1 86 ? 9.383 3.999 -1.793 1.00 89.81 86 CYS A O 1
ATOM 638 N N . ALA A 1 87 ? 10.632 5.859 -1.886 1.00 88.00 87 ALA A N 1
ATOM 639 C CA . ALA A 1 87 ? 11.570 5.421 -0.852 1.00 88.00 87 ALA A CA 1
ATOM 640 C C . ALA A 1 87 ? 11.102 5.884 0.516 1.00 88.00 87 ALA A C 1
ATOM 642 O O . ALA A 1 87 ? 10.840 7.072 0.726 1.00 88.00 87 ALA A O 1
ATOM 643 N N . ASP A 1 88 ? 11.127 4.961 1.470 1.00 86.88 88 ASP A N 1
ATOM 644 C CA . ASP A 1 88 ? 11.051 5.285 2.878 1.00 86.88 88 ASP A CA 1
ATOM 645 C C . ASP A 1 88 ? 12.431 5.238 3.542 1.00 86.88 88 ASP A C 1
ATOM 647 O O . ASP A 1 88 ? 13.017 4.179 3.765 1.00 86.88 88 ASP A O 1
ATOM 651 N N . TYR A 1 89 ? 12.961 6.410 3.891 1.00 84.75 89 TYR A N 1
ATOM 652 C CA . TYR A 1 89 ? 14.246 6.534 4.591 1.00 84.75 89 TYR A CA 1
ATOM 653 C C . TYR A 1 89 ? 14.137 6.473 6.119 1.00 84.75 89 TYR A C 1
ATOM 655 O O . TYR A 1 89 ? 15.162 6.505 6.810 1.00 84.75 89 TYR A O 1
ATOM 663 N N . THR A 1 90 ? 12.914 6.404 6.654 1.00 82.38 90 THR A N 1
ATOM 664 C CA . THR A 1 90 ? 12.684 6.319 8.105 1.00 82.38 90 THR A CA 1
ATOM 665 C C . THR A 1 90 ? 12.491 4.901 8.599 1.00 82.38 90 THR A C 1
ATOM 667 O O . THR A 1 90 ? 12.769 4.638 9.761 1.00 82.38 90 THR A O 1
ATOM 670 N N . VAL A 1 91 ? 12.085 3.983 7.724 1.00 81.44 91 VAL A N 1
ATOM 671 C CA . VAL A 1 91 ? 12.138 2.552 8.017 1.00 81.44 91 VAL A CA 1
ATOM 672 C C . VAL A 1 91 ? 13.570 2.062 7.820 1.00 81.44 91 VAL A C 1
ATOM 674 O O . VAL A 1 91 ? 14.198 2.329 6.792 1.00 81.44 91 VAL A O 1
ATOM 677 N N . ARG A 1 92 ? 14.080 1.338 8.816 1.00 82.31 92 ARG A N 1
ATOM 678 C CA . ARG A 1 92 ? 15.372 0.656 8.769 1.00 82.31 92 ARG A CA 1
ATOM 679 C C . ARG A 1 92 ? 15.128 -0.848 8.812 1.00 82.31 92 ARG A C 1
ATOM 681 O O . ARG A 1 92 ? 14.372 -1.315 9.655 1.00 82.31 92 ARG A O 1
ATOM 688 N N . LEU A 1 93 ? 15.746 -1.585 7.896 1.00 77.56 93 LEU A N 1
ATOM 689 C CA . LEU A 1 93 ? 15.694 -3.047 7.885 1.00 77.56 93 LEU A CA 1
ATOM 690 C C . LEU A 1 93 ? 16.687 -3.644 8.890 1.00 77.56 93 LEU A C 1
ATOM 692 O O . LEU A 1 93 ? 17.606 -2.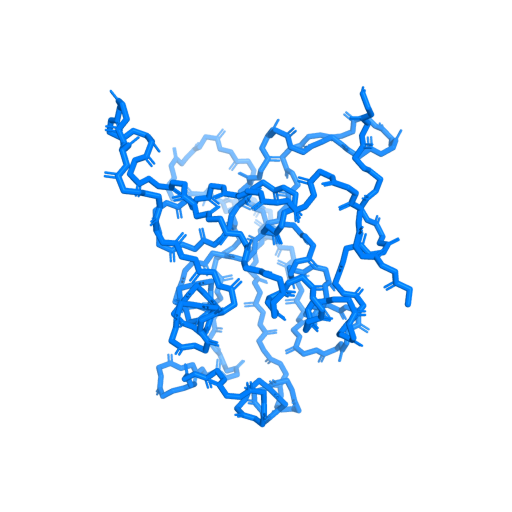961 9.339 1.00 77.56 93 LEU A O 1
ATOM 696 N N . ALA A 1 94 ? 16.529 -4.933 9.202 1.00 79.19 94 ALA A N 1
ATOM 697 C CA . ALA A 1 94 ? 17.420 -5.657 10.114 1.00 79.19 94 ALA A CA 1
ATOM 698 C C . ALA A 1 94 ? 18.892 -5.644 9.657 1.00 79.19 94 ALA A C 1
ATOM 700 O O . ALA A 1 94 ? 19.794 -5.582 10.483 1.00 79.19 94 ALA A O 1
ATOM 701 N N . ASP A 1 95 ? 19.134 -5.620 8.344 1.00 79.25 95 ASP A N 1
ATOM 702 C CA . ASP A 1 95 ? 20.469 -5.496 7.740 1.00 79.25 95 ASP A CA 1
ATOM 703 C C . ASP A 1 95 ? 21.007 -4.049 7.705 1.00 79.25 95 ASP A C 1
ATOM 705 O O . ASP A 1 95 ? 22.034 -3.764 7.093 1.00 79.25 95 ASP A O 1
ATOM 709 N N . GLY A 1 96 ? 20.305 -3.107 8.338 1.00 78.38 96 GLY A N 1
ATOM 710 C CA . GLY A 1 96 ? 20.700 -1.707 8.437 1.00 78.38 96 GLY A CA 1
ATOM 711 C C . GLY A 1 96 ? 20.335 -0.842 7.229 1.00 78.38 96 GLY A C 1
ATOM 712 O O . GLY A 1 96 ? 20.485 0.383 7.329 1.00 78.38 96 GLY A O 1
ATOM 713 N N . ARG A 1 97 ? 19.817 -1.418 6.131 1.00 79.88 97 ARG A N 1
ATOM 714 C CA . ARG A 1 97 ? 19.426 -0.659 4.930 1.00 79.88 97 ARG A CA 1
ATOM 715 C C . ARG A 1 97 ? 18.285 0.324 5.209 1.00 79.88 97 ARG A C 1
ATOM 717 O O . ARG A 1 97 ? 17.382 0.065 6.008 1.00 79.88 97 ARG A O 1
ATOM 724 N N . ARG A 1 98 ? 18.331 1.455 4.498 1.00 83.31 98 ARG A N 1
ATOM 725 C CA . ARG A 1 98 ? 17.315 2.524 4.444 1.00 83.31 98 ARG A CA 1
ATOM 726 C C . ARG A 1 98 ? 16.862 2.735 2.998 1.00 83.31 98 ARG A C 1
ATOM 728 O O . ARG A 1 98 ? 17.474 2.196 2.081 1.00 83.31 98 ARG A O 1
ATOM 735 N N . GLY A 1 99 ? 15.830 3.555 2.794 1.00 83.06 99 GLY A N 1
ATOM 736 C CA . GLY A 1 99 ? 15.274 3.803 1.460 1.00 83.06 99 GLY A CA 1
ATOM 737 C C . GLY A 1 99 ? 14.427 2.623 0.997 1.00 83.06 99 GLY A C 1
ATOM 738 O O . GLY A 1 99 ? 14.482 2.227 -0.163 1.00 83.06 99 GLY A O 1
ATOM 739 N N . VAL A 1 100 ? 13.689 2.022 1.931 1.00 87.31 100 VAL A N 1
ATOM 740 C CA . VAL A 1 100 ? 12.887 0.826 1.677 1.00 87.31 100 VAL A CA 1
ATOM 741 C C . VAL A 1 100 ? 11.759 1.199 0.712 1.00 87.31 100 VAL A C 1
ATOM 743 O O . VAL A 1 100 ? 11.032 2.152 1.002 1.00 87.31 100 VAL A O 1
ATOM 746 N N . PRO A 1 101 ? 11.599 0.503 -0.427 1.00 89.88 101 PRO A N 1
ATOM 747 C CA . PRO A 1 101 ? 10.573 0.852 -1.395 1.00 89.88 101 PRO A CA 1
ATOM 748 C C . PRO A 1 101 ? 9.178 0.566 -0.833 1.00 89.88 101 PRO A C 1
ATOM 750 O O . PRO A 1 101 ? 8.907 -0.520 -0.321 1.00 89.88 101 PRO A O 1
ATOM 753 N N . HIS A 1 102 ? 8.268 1.519 -1.002 1.00 92.00 102 HIS A N 1
ATOM 754 C CA . HIS A 1 102 ? 6.836 1.346 -0.787 1.00 92.00 102 HIS A CA 1
ATOM 755 C C . HIS A 1 102 ? 6.042 1.805 -2.009 1.00 92.00 102 HIS A C 1
ATOM 757 O O . HIS A 1 102 ? 6.526 2.558 -2.858 1.00 92.00 102 HIS A O 1
ATOM 763 N N . VAL A 1 103 ? 4.814 1.320 -2.126 1.00 93.56 103 VAL A N 1
ATOM 764 C CA . VAL A 1 103 ? 3.948 1.578 -3.265 1.00 93.56 103 VAL A CA 1
ATOM 765 C C . VAL A 1 103 ? 3.481 3.031 -3.269 1.00 93.56 103 VAL A C 1
ATOM 767 O O . VAL A 1 103 ? 2.846 3.522 -2.334 1.00 93.56 103 VAL A O 1
ATOM 770 N N . GLY A 1 104 ? 3.825 3.734 -4.343 1.00 90.75 104 GLY A N 1
ATOM 771 C CA . GLY A 1 104 ? 3.424 5.109 -4.586 1.00 90.75 104 GLY A CA 1
ATOM 772 C C . GLY A 1 104 ? 2.346 5.223 -5.660 1.00 90.75 104 GLY A C 1
ATOM 773 O O . GLY A 1 104 ? 1.614 4.279 -5.972 1.00 90.75 104 GLY A O 1
ATOM 774 N N . SER A 1 105 ? 2.272 6.410 -6.270 1.00 89.62 105 SER A N 1
ATOM 775 C CA . SER A 1 105 ? 1.376 6.700 -7.396 1.00 89.62 105 SER A CA 1
ATOM 776 C C . SER A 1 105 ? -0.110 6.425 -7.074 1.00 89.62 105 SER A C 1
ATOM 778 O O . SER A 1 105 ? -0.540 6.454 -5.919 1.00 89.62 105 SER A O 1
ATOM 780 N N . ARG A 1 106 ? -0.921 6.211 -8.111 1.00 94.81 106 ARG A N 1
ATOM 781 C CA . ARG A 1 106 ? -2.363 5.946 -8.037 1.00 94.81 106 ARG A CA 1
ATOM 782 C C . ARG A 1 106 ? -2.716 4.654 -7.280 1.00 94.81 106 ARG A C 1
ATOM 784 O O . ARG A 1 106 ? -3.780 4.620 -6.674 1.00 94.81 106 ARG A O 1
ATOM 791 N N . LEU A 1 107 ? -1.841 3.637 -7.255 1.00 96.31 107 LEU A N 1
ATOM 792 C CA . LEU A 1 107 ? -2.060 2.409 -6.472 1.00 96.31 107 LEU A CA 1
ATOM 793 C C . LEU A 1 107 ? -1.938 2.700 -4.976 1.00 96.31 107 LEU A C 1
ATOM 795 O O . LEU A 1 107 ? -2.862 2.422 -4.219 1.00 96.31 107 LEU A O 1
ATOM 799 N N . GLY A 1 108 ? -0.860 3.369 -4.560 1.00 95.75 108 GLY A N 1
ATOM 800 C CA . GLY A 1 108 ? -0.735 3.834 -3.183 1.00 95.75 108 GLY A CA 1
ATOM 801 C C . GLY A 1 108 ? -1.891 4.760 -2.775 1.00 95.75 108 GLY A C 1
ATOM 802 O O . GLY A 1 108 ? -2.438 4.624 -1.685 1.00 95.75 108 GLY A O 1
ATOM 803 N N . ALA A 1 109 ? -2.338 5.646 -3.672 1.00 95.12 109 ALA A N 1
ATOM 804 C CA . ALA A 1 109 ? -3.494 6.509 -3.420 1.00 95.12 109 ALA A CA 1
ATOM 805 C C . ALA A 1 109 ? -4.819 5.741 -3.277 1.00 95.12 109 ALA A C 1
ATOM 807 O O . ALA A 1 109 ? -5.686 6.143 -2.498 1.00 95.12 109 ALA A O 1
ATOM 808 N N . ALA A 1 110 ? -5.005 4.655 -4.031 1.00 97.06 110 ALA A N 1
ATOM 809 C CA . ALA A 1 110 ? -6.164 3.776 -3.896 1.00 97.06 110 ALA A CA 1
ATOM 810 C C . ALA A 1 110 ? -6.162 3.070 -2.532 1.00 97.06 110 ALA A C 1
ATOM 812 O O . ALA A 1 110 ? -7.186 3.065 -1.855 1.00 97.06 110 ALA A O 1
ATOM 813 N N . LEU A 1 111 ? -5.003 2.589 -2.068 1.00 97.00 111 LEU A N 1
ATOM 814 C CA . LEU A 1 111 ? -4.869 1.993 -0.733 1.00 97.00 111 LEU A CA 1
ATOM 815 C C . LEU A 1 111 ? -5.139 3.000 0.390 1.00 97.00 111 LEU A C 1
ATOM 817 O O . LEU A 1 111 ? -5.834 2.674 1.348 1.00 97.00 111 LEU A O 1
ATOM 821 N N . THR A 1 112 ? -4.652 4.242 0.280 1.00 95.56 112 THR A N 1
ATOM 822 C CA . THR A 1 112 ? -4.991 5.290 1.260 1.00 95.56 112 THR A CA 1
ATOM 823 C C . THR A 1 112 ? -6.492 5.560 1.295 1.00 95.56 112 THR A C 1
ATOM 825 O O . THR A 1 112 ? -7.065 5.654 2.378 1.00 95.56 112 THR A O 1
ATOM 828 N N . ARG A 1 113 ? -7.141 5.669 0.131 1.00 95.62 113 ARG A N 1
ATOM 829 C CA . ARG A 1 113 ? -8.594 5.873 0.056 1.00 95.62 113 ARG A CA 1
ATOM 830 C C . ARG A 1 113 ? -9.364 4.698 0.640 1.00 95.62 113 ARG A C 1
ATOM 832 O O . ARG A 1 113 ? -10.296 4.930 1.395 1.00 95.62 113 ARG A O 1
ATOM 839 N N . TRP A 1 114 ? -8.944 3.469 0.361 1.00 97.25 114 TRP A N 1
ATOM 840 C CA . TRP A 1 114 ? -9.519 2.268 0.962 1.00 97.25 114 TRP A CA 1
ATOM 841 C C . TRP A 1 114 ? -9.464 2.309 2.493 1.00 97.25 114 TRP A C 1
ATOM 843 O O . TRP A 1 114 ? -10.498 2.158 3.140 1.00 97.25 114 TRP A O 1
ATOM 853 N N . LEU A 1 115 ? -8.295 2.609 3.074 1.00 96.06 115 LEU A N 1
ATOM 854 C CA . LEU A 1 115 ? -8.145 2.718 4.529 1.00 96.06 115 LEU A CA 1
ATOM 855 C C . LEU A 1 115 ? -9.073 3.782 5.132 1.00 96.06 115 LEU A C 1
ATOM 857 O O . LEU A 1 115 ? -9.671 3.548 6.178 1.00 96.06 115 LEU A O 1
ATOM 861 N N . LEU A 1 116 ? -9.203 4.939 4.480 1.00 94.62 116 LEU A N 1
ATOM 862 C CA . LEU A 1 116 ? -10.053 6.034 4.954 1.00 94.62 116 LEU A CA 1
ATOM 863 C C . LEU A 1 116 ? -11.549 5.718 4.798 1.00 94.62 116 LEU A C 1
ATOM 865 O O . LEU A 1 116 ? -12.318 5.891 5.740 1.00 94.62 116 LEU A O 1
ATOM 869 N N . ASN A 1 117 ? -11.967 5.224 3.632 1.00 96.00 117 ASN A N 1
ATOM 870 C CA . ASN A 1 117 ? -13.372 4.956 3.320 1.00 96.00 117 ASN A CA 1
ATOM 871 C C . ASN A 1 117 ? -13.935 3.814 4.171 1.00 96.00 117 ASN A C 1
ATOM 873 O O . ASN A 1 117 ? -15.066 3.897 4.642 1.00 96.00 117 ASN A O 1
ATOM 877 N N . ALA A 1 118 ? -13.129 2.780 4.420 1.00 96.62 118 ALA A N 1
ATOM 878 C CA . ALA A 1 118 ? -13.493 1.674 5.299 1.00 96.62 118 ALA A CA 1
ATOM 879 C C . ALA A 1 118 ? -13.336 2.008 6.796 1.00 96.62 118 ALA A C 1
ATOM 881 O O . ALA A 1 118 ? -13.544 1.139 7.639 1.00 96.62 118 ALA A O 1
ATOM 882 N N . ARG A 1 119 ? -12.952 3.249 7.144 1.00 96.06 119 ARG A N 1
ATOM 883 C CA . ARG A 1 119 ? -12.658 3.696 8.519 1.00 96.06 119 ARG A CA 1
ATOM 884 C C . ARG A 1 119 ? -11.617 2.826 9.234 1.00 96.06 119 ARG A C 1
ATOM 886 O O . ARG A 1 119 ? -11.636 2.674 10.454 1.00 96.06 119 ARG A O 1
ATOM 893 N N . TYR A 1 120 ? -10.679 2.262 8.479 1.00 95.75 120 TYR A N 1
ATOM 894 C CA . TYR A 1 120 ? -9.489 1.602 9.020 1.00 95.75 120 TYR A CA 1
ATOM 895 C C . TYR A 1 120 ? -8.419 2.612 9.431 1.00 95.75 120 TYR A C 1
ATOM 897 O O . TYR A 1 120 ? -7.600 2.333 10.305 1.00 95.75 120 TYR A O 1
ATOM 905 N N . ALA A 1 121 ? -8.436 3.795 8.826 1.00 94.75 121 ALA A N 1
ATOM 906 C CA . ALA A 1 121 ? -7.625 4.920 9.239 1.00 94.75 121 ALA A CA 1
ATOM 907 C C . ALA A 1 121 ? -8.452 6.205 9.284 1.00 94.75 121 ALA A C 1
ATOM 909 O O . ALA A 1 121 ? -9.423 6.363 8.547 1.00 94.75 121 ALA A O 1
ATOM 910 N N . GLU A 1 122 ? -8.011 7.146 10.106 1.00 92.62 122 GLU A N 1
ATOM 911 C CA . GLU A 1 122 ? -8.612 8.465 10.255 1.00 92.62 122 GLU A CA 1
ATOM 912 C C . GLU A 1 122 ? -7.542 9.548 10.138 1.00 92.62 122 GLU A C 1
ATOM 914 O O . GLU A 1 122 ? -6.370 9.346 10.471 1.00 92.62 122 GLU A O 1
ATOM 919 N N . ARG A 1 123 ? -7.936 10.719 9.631 1.00 87.38 123 ARG A N 1
ATOM 920 C CA . ARG A 1 123 ? -7.058 11.893 9.614 1.00 87.38 123 ARG A CA 1
ATOM 921 C C . ARG A 1 123 ? -6.972 12.448 11.024 1.00 87.38 123 ARG A C 1
ATOM 923 O O . ARG A 1 123 ? -8.006 12.658 11.652 1.00 87.38 123 ARG A O 1
ATOM 930 N N . GLN A 1 124 ? -5.763 12.737 11.501 1.00 76.00 124 GLN A N 1
ATOM 931 C CA . GLN A 1 124 ? -5.651 13.379 12.802 1.00 76.00 124 GLN A CA 1
ATOM 932 C C . GLN A 1 124 ? -6.191 14.817 12.744 1.00 76.00 124 GLN A C 1
ATOM 934 O O . GLN A 1 124 ? -5.838 15.571 11.830 1.00 76.00 124 GLN A O 1
ATOM 939 N N . PRO A 1 125 ? -7.041 15.214 13.707 1.00 60.81 125 PRO A N 1
ATOM 940 C CA . PRO A 1 125 ? -7.733 16.497 13.670 1.00 60.81 125 PRO A CA 1
ATOM 941 C C . PRO A 1 125 ? -6.800 17.686 13.929 1.00 60.81 125 PRO A C 1
ATOM 943 O O . PRO A 1 125 ? -7.151 18.815 13.595 1.00 60.81 125 PRO A O 1
ATOM 946 N N . HIS A 1 126 ? -5.631 17.478 14.545 1.00 58.78 126 HIS A N 1
ATOM 947 C CA . HIS A 1 126 ? -4.721 18.553 14.958 1.00 58.78 126 HIS A CA 1
ATOM 948 C C . HIS A 1 126 ? -3.356 18.386 14.303 1.00 58.78 126 HIS A C 1
ATOM 950 O O . HIS A 1 126 ? -2.373 17.960 14.903 1.00 58.78 126 HIS A O 1
ATOM 956 N N . ALA A 1 127 ? -3.295 18.734 13.024 1.00 55.78 127 ALA A N 1
ATOM 957 C CA . ALA A 1 127 ? -2.028 18.860 12.336 1.00 55.78 127 ALA A CA 1
ATOM 958 C C . ALA A 1 127 ? -1.279 20.108 12.827 1.00 55.78 127 ALA A C 1
ATOM 960 O O . ALA A 1 127 ? -1.538 21.214 12.359 1.00 55.78 127 ALA A O 1
ATOM 961 N N . ILE A 1 128 ? -0.329 19.916 13.743 1.00 54.78 128 ILE A N 1
ATOM 962 C CA . ILE A 1 128 ? 0.509 20.993 14.306 1.00 54.78 128 ILE A CA 1
ATOM 963 C C . ILE A 1 128 ? 1.453 21.585 13.237 1.00 54.78 128 ILE A C 1
ATOM 965 O O . ILE A 1 128 ? 1.903 22.720 13.340 1.00 54.78 128 ILE A O 1
ATOM 969 N N . THR A 1 129 ? 1.720 20.843 12.157 1.00 56.22 129 THR A N 1
ATOM 970 C CA . THR A 1 129 ? 2.533 21.294 11.018 1.00 56.22 129 THR A CA 1
ATOM 971 C C . THR A 1 129 ? 1.890 20.898 9.685 1.00 56.22 129 THR A C 1
ATOM 973 O O . THR A 1 129 ? 1.041 20.004 9.627 1.00 56.22 129 THR A O 1
ATOM 976 N N . VAL A 1 130 ? 2.332 21.504 8.573 1.00 56.12 130 VAL A N 1
ATOM 977 C CA . VAL A 1 130 ? 1.946 21.075 7.208 1.00 56.12 130 VAL A CA 1
ATOM 978 C C . VAL A 1 130 ? 2.272 19.589 6.977 1.00 56.12 130 VAL A C 1
ATOM 980 O O . VAL A 1 130 ? 1.539 18.893 6.275 1.00 56.12 130 VAL A O 1
ATOM 983 N N . TYR A 1 131 ? 3.321 19.077 7.631 1.00 54.72 131 TYR A N 1
ATOM 984 C CA . TYR A 1 131 ? 3.663 17.655 7.647 1.00 54.72 131 TYR A CA 1
ATOM 985 C C . TYR A 1 131 ? 2.713 16.826 8.527 1.00 54.72 131 TYR A C 1
ATOM 987 O O . TYR A 1 131 ? 2.384 15.703 8.161 1.00 54.72 131 TYR A O 1
ATOM 995 N N . GLY A 1 132 ? 2.185 17.387 9.619 1.00 55.25 132 GLY A N 1
ATOM 996 C CA . GLY A 1 132 ? 1.173 16.754 10.474 1.00 55.25 132 GLY A CA 1
ATOM 997 C C . GLY A 1 132 ? -0.165 16.491 9.771 1.00 55.25 132 GLY A C 1
ATOM 998 O O . GLY A 1 132 ? -0.824 15.504 10.076 1.00 55.25 132 GLY A O 1
ATOM 999 N N . ARG A 1 133 ? -0.536 17.284 8.747 1.00 58.50 133 ARG A N 1
ATOM 1000 C CA . ARG A 1 133 ? -1.740 17.026 7.913 1.00 58.50 133 ARG A CA 1
ATOM 1001 C C . ARG A 1 133 ? -1.631 15.737 7.098 1.00 58.50 133 ARG A C 1
ATOM 1003 O O . ARG A 1 133 ? -2.616 15.283 6.517 1.00 58.50 133 ARG A O 1
ATOM 1010 N N . ARG A 1 134 ? -0.425 15.172 7.023 1.00 73.69 134 ARG A N 1
ATOM 1011 C CA . ARG A 1 134 ? -0.115 13.938 6.306 1.00 73.69 134 ARG A CA 1
ATOM 1012 C C . ARG A 1 134 ? -0.096 12.723 7.227 1.00 73.69 134 ARG A C 1
ATOM 1014 O O . ARG A 1 134 ? 0.147 11.633 6.722 1.00 73.69 134 ARG A O 1
ATOM 1021 N N . THR A 1 135 ? -0.365 12.876 8.521 1.00 84.19 135 THR A N 1
ATOM 1022 C CA . THR A 1 135 ? -0.448 11.755 9.460 1.00 84.19 135 THR A CA 1
ATOM 1023 C C . THR A 1 135 ? -1.870 11.208 9.527 1.00 84.19 135 THR A C 1
ATOM 1025 O O . THR A 1 135 ? -2.843 11.948 9.681 1.00 84.19 135 THR A O 1
ATOM 1028 N N . LEU A 1 136 ? -1.975 9.891 9.407 1.00 88.88 136 LEU A N 1
ATOM 1029 C CA . LEU A 1 136 ? -3.178 9.106 9.611 1.00 88.88 136 LEU A CA 1
ATOM 1030 C C . LEU A 1 136 ? -2.995 8.228 10.848 1.00 88.88 136 LEU A C 1
ATOM 1032 O O . LEU A 1 136 ? -1.892 7.764 11.141 1.00 88.88 136 LEU A O 1
ATOM 1036 N N . GLN A 1 137 ? -4.085 7.990 11.560 1.00 90.88 137 GLN A N 1
ATOM 1037 C CA . GLN A 1 137 ? -4.136 7.086 12.699 1.00 90.88 137 GLN A CA 1
ATOM 1038 C C . GLN A 1 137 ? -4.939 5.849 12.318 1.00 90.88 137 GLN A C 1
ATOM 1040 O O . GLN A 1 137 ? -6.023 5.980 11.757 1.00 90.88 137 GLN A O 1
ATOM 1045 N N . LEU A 1 138 ? -4.420 4.656 12.605 1.00 92.12 138 LEU A N 1
ATOM 1046 C CA . LEU A 1 138 ? -5.197 3.429 12.479 1.00 92.12 138 LEU A CA 1
ATOM 1047 C C . LEU A 1 138 ? -6.250 3.369 13.585 1.00 92.12 138 LEU A C 1
ATOM 1049 O O . LEU A 1 138 ? -5.945 3.564 14.763 1.00 92.12 138 LEU A O 1
ATOM 1053 N N . THR A 1 139 ? -7.478 3.039 13.205 1.00 93.56 139 THR A N 1
ATOM 1054 C CA . THR A 1 139 ? -8.554 2.735 14.153 1.00 93.56 139 THR A CA 1
ATOM 1055 C C . THR A 1 139 ? -8.368 1.327 14.723 1.00 93.56 139 THR A C 1
ATOM 1057 O O . THR A 1 139 ? -7.600 0.523 14.188 1.00 93.56 139 THR A O 1
ATOM 1060 N N . ALA A 1 140 ? -9.095 0.977 15.788 1.00 92.56 140 ALA A N 1
ATOM 1061 C CA . ALA A 1 140 ? -9.106 -0.399 16.297 1.00 92.56 140 ALA A CA 1
ATOM 1062 C C . ALA A 1 140 ? -9.515 -1.408 15.204 1.00 92.56 140 ALA A C 1
ATOM 1064 O O . ALA A 1 140 ? -8.843 -2.423 15.021 1.00 92.56 140 ALA A O 1
ATOM 1065 N N . ALA A 1 141 ? -10.544 -1.074 14.416 1.00 94.31 141 ALA A N 1
ATOM 1066 C CA . ALA A 1 141 ? -10.987 -1.881 13.282 1.00 94.31 141 ALA A CA 1
ATOM 1067 C C . ALA A 1 141 ? -9.903 -2.004 12.200 1.00 94.31 141 ALA A C 1
ATOM 1069 O O . ALA A 1 141 ? -9.680 -3.089 11.671 1.00 94.31 141 ALA A O 1
ATOM 1070 N N . GLY A 1 142 ? -9.180 -0.920 11.902 1.00 94.00 142 GLY A N 1
ATOM 1071 C CA . GLY A 1 142 ? -8.067 -0.960 10.956 1.00 94.00 142 GLY A CA 1
ATOM 1072 C C . GLY A 1 142 ? -6.910 -1.826 11.428 1.00 94.00 142 GLY A C 1
ATOM 1073 O O . GLY A 1 142 ? -6.366 -2.603 10.645 1.00 94.00 142 GLY A O 1
ATOM 1074 N N . ARG A 1 143 ? -6.562 -1.753 12.717 1.00 92.38 143 ARG A N 1
ATOM 1075 C CA . ARG A 1 143 ? -5.529 -2.617 13.299 1.00 92.38 143 ARG A CA 1
ATOM 1076 C C . ARG A 1 143 ? -5.922 -4.087 13.230 1.00 92.38 143 ARG A C 1
ATOM 1078 O O . ARG A 1 143 ? -5.097 -4.907 12.836 1.00 92.38 143 ARG A O 1
ATOM 1085 N N . GLN A 1 144 ? -7.171 -4.405 13.568 1.00 92.19 144 GLN A N 1
ATOM 1086 C CA . GLN A 1 144 ? -7.699 -5.759 13.435 1.00 92.19 144 GLN A CA 1
ATOM 1087 C C . GLN A 1 144 ? -7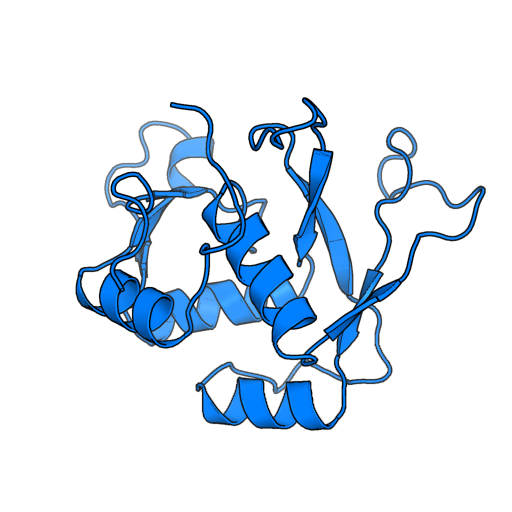.637 -6.220 11.978 1.00 92.19 144 GLN A C 1
ATOM 1089 O O . GLN A 1 144 ? -7.019 -7.239 11.692 1.00 92.19 144 GLN A O 1
ATOM 1094 N N . ARG A 1 145 ? -8.171 -5.425 11.042 1.00 94.06 145 ARG A N 1
ATOM 1095 C CA . ARG A 1 145 ? -8.207 -5.785 9.623 1.00 94.06 145 ARG A CA 1
ATOM 1096 C C . ARG A 1 145 ? -6.821 -6.041 9.043 1.00 94.06 145 ARG A C 1
ATOM 1098 O O . ARG A 1 145 ? -6.623 -7.022 8.334 1.00 94.06 145 ARG A O 1
ATOM 1105 N N . LEU A 1 146 ? -5.866 -5.156 9.310 1.00 92.44 146 LEU A N 1
ATOM 1106 C CA . LEU A 1 146 ? -4.492 -5.325 8.841 1.00 92.44 146 LEU A CA 1
ATOM 1107 C C . LEU A 1 146 ? -3.809 -6.527 9.516 1.00 92.44 146 LEU A C 1
ATOM 1109 O O . LEU A 1 146 ? -3.026 -7.211 8.864 1.00 92.44 146 LEU A O 1
ATOM 1113 N N . GLY A 1 147 ? -4.142 -6.829 10.775 1.00 91.25 147 GLY A N 1
ATOM 1114 C CA . GLY A 1 147 ? -3.719 -8.055 11.457 1.00 91.25 147 GLY A CA 1
ATOM 1115 C C . GLY A 1 147 ? -4.283 -9.328 10.815 1.00 91.25 147 GLY A C 1
ATOM 1116 O O . GLY A 1 147 ? -3.535 -10.283 10.605 1.00 91.25 147 GLY A O 1
ATOM 1117 N N . ASP A 1 148 ? -5.563 -9.326 10.433 1.00 91.38 148 ASP A N 1
ATOM 1118 C CA . ASP A 1 148 ? -6.225 -10.438 9.732 1.00 91.38 148 ASP A CA 1
ATOM 1119 C C . ASP A 1 148 ? -5.603 -10.673 8.349 1.00 91.38 148 ASP A C 1
ATOM 1121 O O . ASP A 1 148 ? -5.364 -11.811 7.949 1.00 91.38 148 ASP A O 1
ATOM 1125 N N . LEU A 1 149 ? -5.262 -9.585 7.648 1.00 89.44 149 LEU A N 1
ATOM 1126 C CA . LEU A 1 149 ? -4.523 -9.606 6.382 1.00 89.44 149 LEU A CA 1
ATOM 1127 C C . LEU A 1 149 ? -3.023 -9.893 6.554 1.00 89.44 149 LEU A C 1
ATOM 1129 O O . LEU A 1 149 ? -2.302 -9.956 5.561 1.00 89.44 149 LEU A O 1
ATOM 1133 N N . ARG A 1 150 ? -2.541 -10.054 7.795 1.00 88.06 150 ARG A N 1
ATOM 1134 C CA . ARG A 1 150 ? -1.130 -10.307 8.128 1.00 88.06 150 ARG A CA 1
ATOM 1135 C C . ARG A 1 150 ? -0.160 -9.222 7.634 1.00 88.06 150 ARG A C 1
ATOM 1137 O O . ARG A 1 150 ? 1.030 -9.473 7.441 1.00 88.06 150 ARG A O 1
ATOM 1144 N N . VAL A 1 151 ? -0.641 -7.991 7.476 1.00 83.81 151 VAL A N 1
ATOM 1145 C CA . VAL A 1 151 ? 0.173 -6.834 7.085 1.00 83.81 151 VAL A CA 1
ATOM 1146 C C . VAL A 1 151 ? 1.176 -6.523 8.200 1.00 83.81 151 VAL A C 1
ATOM 1148 O O . VAL A 1 151 ? 0.793 -6.293 9.339 1.00 83.81 151 VAL A O 1
ATOM 1151 N N . GLY A 1 152 ? 2.471 -6.478 7.877 1.00 70.38 152 GLY A N 1
ATOM 1152 C CA . GLY A 1 152 ? 3.522 -6.038 8.809 1.00 70.38 152 GLY A CA 1
ATOM 1153 C C . GLY A 1 152 ? 4.298 -7.141 9.529 1.00 70.38 152 GLY A C 1
ATOM 1154 O O . GLY A 1 152 ? 5.275 -6.818 10.197 1.00 70.38 152 GLY A O 1
ATOM 1155 N N . LEU A 1 153 ? 3.962 -8.421 9.334 1.00 62.38 153 LEU A N 1
ATOM 1156 C CA . LEU A 1 153 ? 4.673 -9.540 9.979 1.00 62.38 153 LEU A CA 1
ATOM 1157 C C . LEU A 1 153 ? 6.154 -9.678 9.570 1.00 62.38 153 LEU A C 1
ATOM 1159 O O . LEU A 1 153 ? 6.920 -10.328 10.274 1.00 62.38 153 LEU A O 1
ATOM 1163 N N . SER A 1 154 ? 6.576 -9.032 8.480 1.00 54.03 154 SER A N 1
ATOM 1164 C CA . SER A 1 154 ? 7.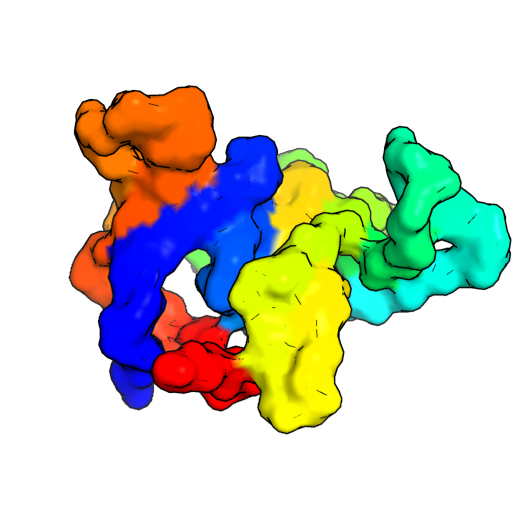944 -9.132 7.943 1.00 54.03 154 SER A CA 1
ATOM 1165 C C . SER A 1 154 ? 8.793 -7.870 8.175 1.00 54.03 154 SER A C 1
ATOM 1167 O O . SER A 1 154 ? 9.974 -7.842 7.824 1.00 54.03 154 SER A O 1
ATOM 1169 N N . VAL A 1 155 ? 8.211 -6.774 8.690 1.00 54.91 155 VAL A N 1
ATOM 1170 C CA . VAL A 1 155 ? 8.923 -5.503 8.933 1.00 54.91 155 VAL A CA 1
ATOM 1171 C C . VAL A 1 155 ? 9.339 -5.452 10.399 1.00 54.91 155 VAL A C 1
ATOM 1173 O O . VAL A 1 155 ? 8.580 -4.987 11.242 1.00 54.91 155 VAL A O 1
ATOM 1176 N N . ALA A 1 156 ? 10.548 -5.921 10.711 1.00 48.97 156 ALA A N 1
ATOM 1177 C CA . ALA A 1 156 ? 11.162 -5.611 11.997 1.00 48.97 156 ALA A CA 1
ATOM 1178 C C . ALA A 1 156 ? 11.345 -4.088 12.074 1.00 48.97 156 ALA A C 1
ATOM 1180 O O . ALA A 1 156 ? 12.155 -3.521 11.341 1.00 48.97 156 ALA A O 1
ATOM 1181 N N . VAL A 1 157 ? 10.541 -3.424 12.902 1.00 42.78 157 VAL A N 1
ATOM 1182 C CA . VAL A 1 157 ? 10.787 -2.034 13.285 1.00 42.78 157 VAL A CA 1
ATOM 1183 C C . VAL A 1 157 ? 11.811 -2.104 14.417 1.00 42.78 157 VAL A C 1
ATOM 1185 O O . VAL A 1 157 ? 11.533 -2.778 15.409 1.00 42.78 157 VAL A O 1
ATOM 1188 N N . PRO A 1 158 ? 13.010 -1.512 14.280 1.00 39.53 158 PRO A N 1
ATOM 1189 C CA . PRO A 1 158 ? 13.890 -1.381 15.429 1.00 39.53 158 PRO A CA 1
ATOM 1190 C C . PRO A 1 158 ? 13.198 -0.485 16.462 1.00 39.53 158 PRO A C 1
ATOM 1192 O O . PRO A 1 158 ? 12.689 0.576 16.090 1.00 39.53 158 PRO A O 1
ATOM 1195 N N . GLY A 1 159 ? 13.142 -0.968 17.706 1.00 38.00 159 GLY A N 1
ATOM 1196 C CA . GLY A 1 159 ? 12.677 -0.203 18.865 1.00 38.00 159 GLY A CA 1
ATOM 1197 C C . GLY A 1 159 ? 13.595 0.955 19.226 1.00 38.00 159 GLY A C 1
ATOM 1198 O O . GLY A 1 159 ? 14.726 1.019 18.684 1.00 38.00 159 GLY A O 1
#

Radius of gyration: 15.05 Å; chains: 1; bounding box: 34×34×37 Å

Foldseek 3Di:
DFADPPQFKFFDPVQFTDDLLQLLVQVLCVVVVQKDFDADDPPDADPVNPDRFRGWIAGDPVSLVVCVVLVQPCVVPDRVDTFGWFFAQNQAAPVRDGRRTGTHDPVRNSVSCSCVVVVQKDQDPDQVDPRSSRMITGDPVNRVVCVVSVGNVRRPGDD

Sequence (159 aa):
MALPPDFTTFRTCYQHPAGAIGVALSRWLIDAEYAHLLPAQPGTPDARGAIPALGTYRLTPGGLEALSAHGVDCTALRIDAPYQACADYTVRLADGRRGVPHVGSRLGAALTRWLLNARYAERQPHAITVYGRRTLQLTAAGRQRLGDLRVGLSVAVPG

pLDDT: mean 83.33, std 15.69, range [38.0, 97.88]

Secondary structure (DSSP, 8-state):
-PPPTTTTEEEEETTEE-HHHHHHHHHHHHHTTSEEEEPPPTT-B-TTSSSB---EEEE-HHHHHHHHHTT---TT--TTS-EEEEEESS---TTS---EEEE-HHHHHHHHHHHHHTTSEEE-S--SSTTGGGEEEE-HHHHHHHHHTTTTTT-----